Protein AF-A0A124JVY9-F1 (afdb_monomer)

InterPro domains:
  IPR029068 Glyoxalase/Bleomycin resistance protein/Dihydroxybiphenyl dioxygenase [G3DSA:3.10.180.10] (8-119)
  IPR029068 Glyoxalase/Bleomycin resistance p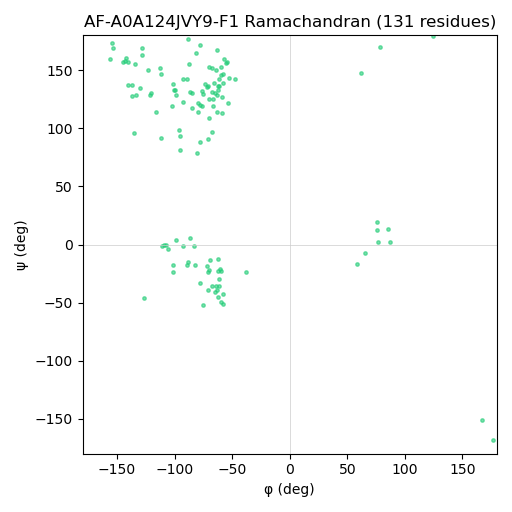rotein/Dihydroxybiphenyl dioxygenase [SSF54593] (28-102)
  IPR037523 Vicinal oxygen chelate (VOC), core domain [PS51819] (1-101)

pLDDT: mean 85.49, std 15.59, range [38.09, 98.69]

Solvent-accessible surface area (backbone atoms only — not comparable to full-atom values): 8117 Å² total; per-residue (Å²): 134,81,76,82,84,82,74,70,51,72,74,40,90,46,79,34,40,35,85,29,47,67,97,70,56,58,55,77,43,28,50,82,30,44,46,62,50,74,44,83,44,63,53,95,46,44,69,62,52,52,51,51,38,49,76,72,68,49,69,63,32,69,78,43,30,31,31,88,60,101,71,49,49,44,98,63,92,53,96,66,36,43,34,39,33,38,34,34,65,49,100,89,55,48,34,36,30,47,33,17,59,67,54,84,89,65,64,77,87,67,57,81,64,46,54,72,41,98,84,74,48,66,46,77,56,76,56,50,75,67,82,83,129

Radius of gyration: 18.19 Å; Cα contacts (8 Å, |Δi|>4): 219; chains: 1; bounding box: 50×40×44 Å

Secondary structure (DSSP, 8-state):
-PPP--PPPPP--SB---SS-TTTS-----TTSB--EEEE--GGGHHHHHHHHHHTT--BPPPEEE-SSTTSEESS--TT--EEEEEEE-TT--EEEEEEE-S---STTT--SPPBPTTS-B-TTSS--S---

Structure (mmCIF, N/CA/C/O backbone):
data_AF-A0A124JVY9-F1
#
_entry.id   AF-A0A124JVY9-F1
#
loop_
_atom_site.group_PDB
_atom_site.id
_atom_site.type_symbol
_atom_site.label_atom_id
_atom_site.label_alt_id
_atom_site.label_comp_id
_atom_site.label_asym_id
_atom_site.label_entity_id
_a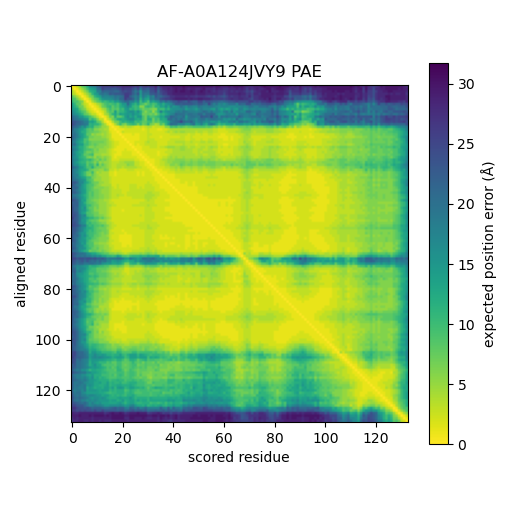tom_site.label_seq_id
_atom_site.pdbx_PDB_ins_code
_atom_site.Cartn_x
_atom_site.Cartn_y
_atom_site.Cartn_z
_atom_site.occupancy
_atom_site.B_iso_or_equiv
_atom_site.auth_seq_id
_atom_site.auth_comp_id
_atom_site.auth_asym_id
_atom_site.auth_atom_id
_atom_site.pdbx_PDB_model_num
ATOM 1 N N . MET A 1 1 ? 16.213 29.301 -0.791 1.00 40.44 1 MET A N 1
ATOM 2 C CA . MET A 1 1 ? 15.446 28.723 0.333 1.00 40.44 1 MET A CA 1
ATOM 3 C C . MET A 1 1 ? 15.726 27.232 0.353 1.00 40.44 1 MET A C 1
ATOM 5 O O . MET A 1 1 ? 15.417 26.575 -0.628 1.00 40.44 1 MET A O 1
ATOM 9 N N . LEU A 1 2 ? 16.388 26.722 1.393 1.00 42.53 2 LEU A N 1
ATOM 10 C CA . LEU A 1 2 ? 16.565 25.280 1.589 1.00 42.53 2 LEU A CA 1
ATOM 11 C C . LEU A 1 2 ? 15.236 24.714 2.103 1.00 42.53 2 LEU A C 1
ATOM 13 O O . LEU A 1 2 ? 14.640 25.311 3.001 1.00 42.53 2 LEU A O 1
ATOM 17 N N . ALA A 1 3 ? 14.762 23.616 1.514 1.00 40.84 3 ALA A N 1
ATOM 18 C CA . ALA A 1 3 ? 13.570 22.917 1.984 1.00 40.84 3 ALA A CA 1
ATOM 19 C C . ALA A 1 3 ? 13.700 22.593 3.488 1.00 40.84 3 ALA A C 1
ATOM 21 O O . ALA A 1 3 ? 14.812 22.311 3.953 1.00 40.84 3 ALA A O 1
ATOM 22 N N . PRO A 1 4 ? 12.606 22.656 4.270 1.00 47.84 4 PRO A N 1
ATOM 23 C CA . PRO A 1 4 ? 12.661 22.348 5.690 1.00 47.84 4 PRO A CA 1
ATOM 24 C C . PRO A 1 4 ? 13.177 20.919 5.869 1.00 47.84 4 PRO A C 1
ATOM 26 O O . PRO A 1 4 ? 12.668 19.971 5.274 1.00 47.84 4 PRO A O 1
ATOM 29 N N . THR A 1 5 ? 14.221 20.772 6.680 1.00 53.78 5 THR A N 1
ATOM 30 C CA . THR A 1 5 ? 14.776 19.471 7.047 1.00 53.78 5 THR A CA 1
ATOM 31 C C . THR A 1 5 ? 13.749 18.732 7.901 1.00 53.78 5 THR A C 1
ATOM 33 O O . THR A 1 5 ? 13.630 18.968 9.103 1.00 53.78 5 THR A O 1
ATOM 36 N N . VAL A 1 6 ? 12.969 17.850 7.276 1.00 52.66 6 VAL A N 1
ATOM 37 C CA . VAL A 1 6 ? 12.053 16.955 7.986 1.00 52.66 6 VAL A CA 1
ATOM 38 C C . VAL A 1 6 ? 12.899 15.920 8.725 1.00 52.66 6 VAL A C 1
ATOM 40 O O . VAL A 1 6 ? 13.527 15.063 8.110 1.00 52.66 6 VAL A O 1
ATOM 43 N N . ARG A 1 7 ? 12.957 16.022 10.057 1.00 72.06 7 ARG A N 1
ATOM 44 C CA . ARG A 1 7 ? 13.587 15.004 10.909 1.00 72.06 7 ARG A CA 1
ATOM 45 C C . ARG A 1 7 ? 12.573 13.907 11.201 1.00 72.06 7 ARG A C 1
ATOM 47 O O . ARG A 1 7 ? 11.457 14.203 11.624 1.00 72.06 7 ARG A O 1
ATOM 54 N N . ALA A 1 8 ? 12.973 12.657 10.997 1.00 62.06 8 ALA A N 1
ATOM 55 C CA . ALA A 1 8 ? 12.208 11.513 11.471 1.00 62.06 8 ALA A CA 1
ATOM 56 C C . ALA A 1 8 ? 12.150 11.506 13.017 1.00 62.06 8 ALA A C 1
ATOM 58 O O . ALA A 1 8 ? 13.101 11.974 13.658 1.00 62.06 8 ALA A O 1
ATOM 59 N N . PRO A 1 9 ? 11.073 10.976 13.629 1.00 65.69 9 PRO A N 1
ATOM 60 C CA . PRO A 1 9 ? 11.004 10.771 15.075 1.00 65.69 9 PRO A CA 1
ATOM 61 C C . PRO A 1 9 ? 12.145 9.874 15.618 1.00 65.69 9 PRO A C 1
ATOM 63 O O . PRO A 1 9 ? 12.747 9.109 14.847 1.00 65.69 9 PRO A O 1
ATOM 66 N N . PRO A 1 10 ? 12.453 9.939 16.935 1.00 66.50 10 PRO A N 1
ATOM 67 C CA . PRO A 1 10 ? 13.433 9.065 17.601 1.00 66.50 10 PRO A CA 1
ATOM 68 C C . PRO A 1 10 ? 13.142 7.573 17.392 1.00 66.50 10 PRO A C 1
ATOM 70 O O . PRO A 1 10 ? 12.001 7.219 17.123 1.00 66.50 10 PRO A O 1
ATOM 73 N N . ALA A 1 11 ? 14.153 6.707 17.523 1.00 55.41 11 ALA A N 1
ATOM 74 C CA . ALA A 1 11 ? 14.031 5.280 17.215 1.00 55.41 11 ALA A CA 1
ATOM 75 C C . ALA A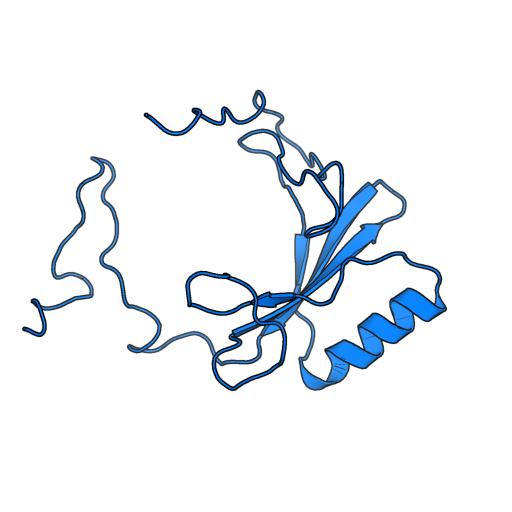 1 11 ? 12.998 4.605 18.126 1.00 55.41 11 ALA A C 1
ATOM 77 O O . ALA A 1 11 ? 13.032 4.807 19.340 1.00 55.41 11 ALA A O 1
ATOM 78 N N . ALA A 1 12 ? 12.139 3.759 17.561 1.00 65.94 12 ALA A N 1
ATOM 79 C CA . ALA A 1 12 ? 11.203 2.931 18.314 1.00 65.94 12 ALA A CA 1
ATOM 80 C C . ALA A 1 12 ? 11.237 1.511 17.731 1.00 65.94 12 ALA A C 1
ATOM 82 O O . ALA A 1 12 ? 10.590 1.258 16.715 1.00 65.94 12 ALA A O 1
ATOM 83 N N . PRO A 1 13 ? 12.029 0.592 18.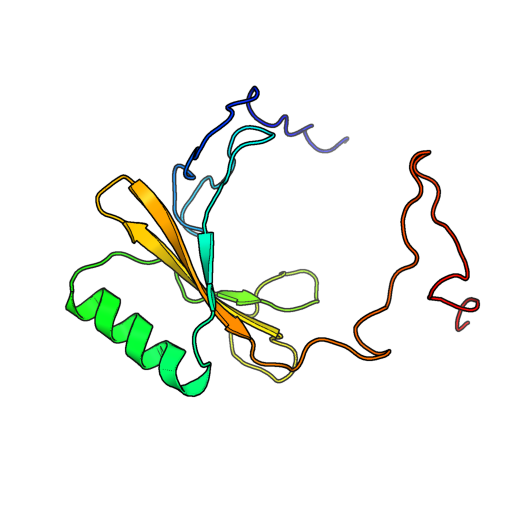310 1.00 54.16 13 PRO A N 1
ATOM 84 C CA . PRO A 1 13 ? 12.086 -0.783 17.830 1.00 54.16 13 PRO A CA 1
ATOM 85 C C . PRO A 1 13 ? 10.778 -1.516 18.178 1.00 54.16 13 PRO A C 1
ATOM 87 O O . PRO A 1 13 ? 10.649 -2.037 19.279 1.00 54.16 13 PRO A O 1
ATOM 90 N N . SER A 1 14 ? 9.793 -1.482 17.269 1.00 63.31 14 SER A N 1
ATOM 91 C CA . SER A 1 14 ? 8.555 -2.292 17.210 1.00 63.31 14 SER A CA 1
ATOM 92 C C . SER A 1 14 ? 7.679 -1.819 16.021 1.00 63.31 14 SER A C 1
ATOM 94 O O . SER A 1 14 ? 8.121 -1.021 15.187 1.00 63.31 14 SER A O 1
ATOM 96 N N . THR A 1 15 ? 6.420 -2.260 15.955 1.00 61.62 15 THR A N 1
ATOM 97 C CA . THR A 1 15 ? 5.325 -1.558 15.270 1.00 61.62 15 THR A CA 1
ATOM 98 C C . THR A 1 15 ? 5.137 -0.171 15.876 1.00 61.62 15 THR A C 1
ATOM 100 O O . THR A 1 15 ? 4.702 -0.038 17.020 1.00 61.62 15 THR A O 1
ATOM 103 N N . ALA A 1 16 ? 5.425 0.868 15.103 1.00 72.00 16 ALA A N 1
ATOM 104 C CA . ALA A 1 16 ? 4.851 2.183 15.339 1.00 72.00 16 ALA A CA 1
ATOM 105 C C . ALA A 1 16 ? 3.924 2.406 14.155 1.00 72.00 16 ALA A C 1
ATOM 107 O O . ALA A 1 16 ? 4.391 2.818 13.100 1.00 72.00 16 ALA A O 1
ATOM 108 N N . ALA A 1 17 ? 2.653 2.031 14.294 1.00 82.81 17 ALA A N 1
ATOM 109 C CA . ALA A 1 17 ? 1.684 2.276 13.238 1.00 82.81 17 ALA A CA 1
ATOM 110 C C . ALA A 1 17 ? 1.583 3.793 12.972 1.00 82.81 17 ALA A C 1
ATOM 112 O O . ALA A 1 17 ? 1.762 4.591 13.903 1.00 82.81 17 ALA A O 1
ATOM 113 N N . PRO A 1 18 ? 1.346 4.217 11.721 1.00 91.19 18 PRO A N 1
ATOM 114 C CA . PRO A 1 18 ? 1.122 5.618 11.405 1.00 91.19 18 PRO A CA 1
ATOM 115 C C . PRO A 1 18 ? -0.100 6.160 12.153 1.00 91.19 18 PRO A C 1
ATOM 117 O O . PRO A 1 18 ? -1.036 5.426 12.458 1.00 91.19 18 PRO A O 1
ATOM 120 N N . ALA A 1 19 ? -0.110 7.468 12.416 1.00 89.75 19 ALA A N 1
ATOM 121 C CA . ALA A 1 19 ? -1.232 8.123 13.091 1.00 89.75 19 ALA A CA 1
ATOM 122 C C . ALA A 1 19 ? -2.484 8.239 12.201 1.00 89.75 19 ALA A C 1
ATOM 124 O O . ALA A 1 19 ? -3.581 8.464 12.708 1.00 89.75 19 ALA A O 1
ATOM 125 N N . ALA A 1 20 ? -2.319 8.114 10.884 1.00 94.00 20 ALA A N 1
ATOM 126 C CA . ALA A 1 20 ? -3.398 8.127 9.908 1.00 94.00 20 ALA A CA 1
ATOM 127 C C . ALA A 1 20 ? -3.129 7.123 8.783 1.00 94.00 20 ALA A C 1
ATOM 129 O O . ALA A 1 20 ? -1.987 6.730 8.540 1.00 94.00 20 ALA A O 1
ATOM 130 N N . LEU A 1 21 ? -4.181 6.749 8.059 1.00 95.38 21 LEU A N 1
ATOM 131 C CA . LEU A 1 21 ? -4.031 5.986 6.824 1.00 95.38 21 LEU A CA 1
ATOM 132 C C . LEU A 1 21 ? -3.364 6.851 5.737 1.00 95.38 21 LEU A C 1
ATOM 134 O O . LEU A 1 21 ? -3.534 8.079 5.729 1.00 95.38 21 LEU A O 1
ATOM 138 N N . PRO A 1 22 ? -2.633 6.239 4.790 1.00 94.06 22 PRO A N 1
ATOM 139 C CA . PRO A 1 22 ? -2.140 6.925 3.602 1.00 94.06 22 PRO A CA 1
ATOM 140 C C . PRO A 1 22 ? -3.222 7.750 2.898 1.00 94.06 22 PRO A C 1
ATOM 142 O O . PRO A 1 22 ? -4.389 7.366 2.845 1.00 94.06 22 PRO A O 1
ATOM 145 N N . ALA A 1 23 ? -2.813 8.915 2.388 1.00 92.88 23 ALA A N 1
ATOM 146 C CA . ALA A 1 23 ? -3.664 9.972 1.828 1.00 92.88 23 ALA A CA 1
ATOM 147 C C . ALA A 1 23 ? -4.622 10.683 2.811 1.00 92.88 23 ALA A C 1
ATOM 149 O O . ALA A 1 23 ? -5.210 11.694 2.429 1.00 92.88 23 ALA A O 1
ATOM 150 N N . LEU A 1 24 ? -4.752 10.229 4.065 1.00 94.75 24 LEU A N 1
ATOM 151 C CA . LEU A 1 24 ? -5.683 10.801 5.050 1.00 94.75 24 LEU A CA 1
ATOM 152 C C . LEU A 1 24 ? -4.999 11.536 6.219 1.00 94.75 24 LEU A C 1
ATOM 154 O O . LEU A 1 24 ? -5.684 12.099 7.071 1.00 94.75 24 LEU A O 1
ATOM 158 N N . GLY A 1 25 ? -3.664 11.578 6.273 1.00 93.19 25 GLY A N 1
ATOM 159 C CA . GLY A 1 25 ? -2.943 12.329 7.303 1.00 93.19 25 GLY A CA 1
ATOM 160 C C . GLY A 1 25 ? -1.451 12.009 7.394 1.00 93.19 25 GLY A C 1
ATOM 161 O O . GLY A 1 25 ? -0.812 11.668 6.399 1.00 93.19 25 GLY A O 1
ATOM 162 N N . ASP A 1 26 ? -0.886 12.163 8.596 1.00 91.75 26 ASP A N 1
ATOM 163 C CA . ASP A 1 26 ? 0.538 11.934 8.855 1.00 91.75 26 ASP A CA 1
ATOM 164 C C . ASP A 1 26 ? 0.852 10.443 9.006 1.00 91.75 26 ASP A C 1
ATOM 166 O O . ASP A 1 26 ? 0.444 9.792 9.970 1.00 91.75 26 ASP A O 1
ATOM 170 N N . ILE A 1 27 ? 1.626 9.925 8.054 1.00 92.12 27 ILE A N 1
ATOM 171 C CA . ILE A 1 27 ? 2.064 8.529 8.025 1.00 92.12 27 ILE A CA 1
ATOM 172 C C . ILE A 1 27 ? 3.480 8.321 8.568 1.00 92.12 27 ILE A C 1
ATOM 174 O O . ILE A 1 27 ? 4.013 7.216 8.488 1.00 92.12 27 ILE A O 1
ATOM 178 N N . ARG A 1 28 ? 4.145 9.365 9.076 1.00 90.38 28 ARG A N 1
ATOM 179 C CA . ARG A 1 28 ? 5.532 9.251 9.544 1.00 90.38 28 ARG A CA 1
ATOM 180 C C . ARG A 1 28 ? 5.604 8.46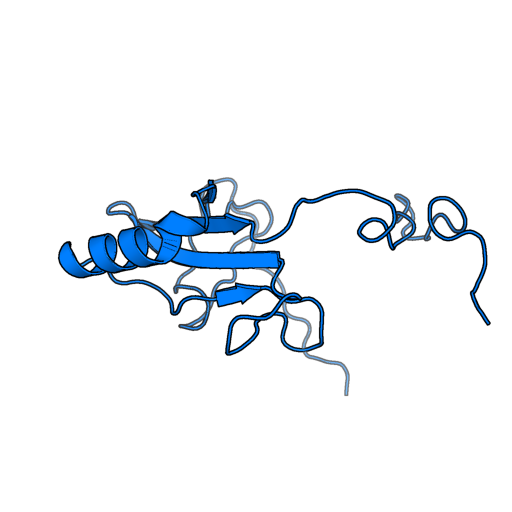6 10.844 1.00 90.38 28 ARG A C 1
ATOM 182 O O . ARG A 1 28 ? 4.876 8.734 11.795 1.00 90.38 28 ARG A O 1
ATOM 189 N N . THR A 1 29 ? 6.564 7.552 10.906 1.00 88.19 29 THR A N 1
ATOM 190 C CA . THR A 1 29 ? 6.849 6.739 12.090 1.00 88.19 29 THR A CA 1
ATOM 191 C C . THR A 1 29 ? 8.333 6.832 12.439 1.00 88.19 29 THR A C 1
ATOM 193 O O . THR A 1 29 ? 9.137 7.411 11.702 1.00 88.19 29 THR A O 1
ATOM 196 N N . ALA A 1 30 ? 8.705 6.333 13.614 1.00 84.00 30 ALA A N 1
ATOM 197 C CA . ALA A 1 30 ? 10.084 6.333 14.084 1.00 84.00 30 ALA A CA 1
ATOM 198 C C . ALA A 1 30 ? 11.031 5.590 13.129 1.00 84.00 30 ALA A C 1
ATOM 200 O O . ALA A 1 30 ? 10.672 4.566 12.544 1.00 84.00 30 ALA A O 1
ATOM 201 N N . HIS A 1 31 ? 12.278 6.047 13.022 1.00 81.94 31 HIS A N 1
ATOM 202 C CA . HIS A 1 31 ? 13.284 5.293 12.275 1.00 81.94 31 HIS A CA 1
ATOM 203 C C . HIS A 1 31 ? 13.506 3.907 12.906 1.00 81.94 31 HIS A C 1
ATOM 205 O O . HIS A 1 31 ? 13.574 3.771 14.129 1.00 81.94 31 HIS A O 1
ATOM 211 N N . GLY A 1 32 ? 13.593 2.875 12.064 1.00 80.25 32 GLY A N 1
ATOM 212 C CA . GLY A 1 32 ? 13.714 1.481 12.503 1.00 80.25 32 GLY A CA 1
ATOM 213 C C . GLY A 1 32 ? 12.413 0.837 13.002 1.00 80.25 32 GLY A C 1
ATOM 214 O O . GLY A 1 32 ? 12.453 -0.319 13.415 1.00 80.25 32 GLY A O 1
ATOM 215 N N . SER A 1 33 ? 11.281 1.548 12.959 1.00 85.75 33 SER A N 1
ATOM 216 C CA . 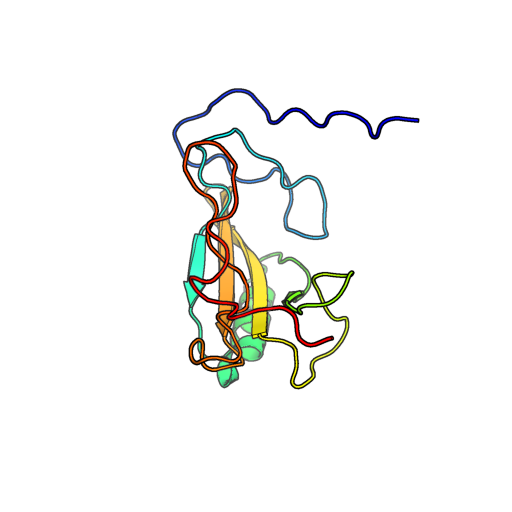SER A 1 33 ? 9.959 0.971 13.235 1.00 85.75 33 SER A CA 1
ATOM 217 C C . SER A 1 33 ? 9.326 0.367 11.980 1.00 85.75 33 SER A C 1
ATOM 219 O O . SER A 1 33 ? 9.621 0.788 10.858 1.00 85.75 33 SER A O 1
ATOM 221 N N . MET A 1 34 ? 8.424 -0.598 12.168 1.00 89.38 34 MET A N 1
ATOM 222 C CA . MET A 1 34 ? 7.559 -1.093 11.095 1.00 89.38 34 MET A CA 1
ATOM 223 C C . MET A 1 34 ? 6.330 -0.189 10.978 1.00 89.38 34 MET A C 1
ATOM 225 O O . MET A 1 34 ? 5.557 -0.083 11.930 1.00 89.38 34 MET A O 1
ATOM 229 N N . ASN A 1 35 ? 6.180 0.461 9.821 1.00 92.44 35 ASN A N 1
ATOM 230 C CA . ASN A 1 35 ? 5.086 1.391 9.536 1.00 92.44 35 ASN A CA 1
ATOM 231 C C . ASN A 1 35 ? 3.763 0.649 9.274 1.00 92.44 35 ASN A C 1
ATOM 233 O O . ASN A 1 35 ? 2.761 0.920 9.924 1.00 92.44 35 ASN A O 1
ATOM 237 N N . HIS A 1 36 ? 3.779 -0.319 8.359 1.00 95.00 36 HIS A N 1
ATOM 238 C CA . HIS A 1 36 ? 2.638 -1.165 8.009 1.00 95.00 36 HIS A CA 1
ATOM 239 C C . HIS A 1 36 ? 3.121 -2.520 7.473 1.00 95.00 36 HIS A C 1
ATOM 241 O O . HIS A 1 36 ? 4.313 -2.694 7.199 1.00 95.00 36 HIS A O 1
ATOM 247 N N . ILE A 1 37 ? 2.197 -3.472 7.328 1.00 95.00 37 ILE A N 1
ATOM 248 C CA . ILE A 1 37 ? 2.427 -4.769 6.676 1.00 95.00 37 ILE A CA 1
ATOM 249 C C . ILE A 1 37 ? 1.482 -4.902 5.485 1.00 95.00 37 ILE A C 1
ATOM 251 O O . ILE A 1 37 ? 0.274 -4.740 5.640 1.00 95.00 37 ILE A O 1
ATOM 255 N N . ALA A 1 38 ? 2.026 -5.277 4.329 1.00 97.75 38 ALA A N 1
ATOM 256 C CA . ALA A 1 38 ? 1.246 -5.562 3.133 1.00 97.75 38 ALA A CA 1
ATOM 257 C C . ALA A 1 38 ? 1.051 -7.066 2.913 1.00 97.75 38 ALA A C 1
ATOM 259 O O . ALA A 1 38 ? 2.006 -7.846 2.935 1.00 97.75 38 ALA A O 1
ATOM 260 N N . PHE A 1 39 ? -0.188 -7.465 2.634 1.00 98.00 39 PHE A N 1
ATOM 261 C CA . PHE A 1 39 ? -0.535 -8.783 2.123 1.00 98.00 39 PHE A CA 1
ATOM 262 C C . PHE A 1 39 ? -0.716 -8.711 0.611 1.00 98.00 39 PHE A C 1
ATOM 264 O O . PHE A 1 39 ? -1.490 -7.898 0.103 1.00 98.00 39 PHE A O 1
ATOM 271 N N . SER A 1 40 ? -0.029 -9.603 -0.100 1.00 97.75 40 SER A N 1
ATOM 272 C CA . SER A 1 40 ? -0.241 -9.775 -1.534 1.00 97.75 40 SER A CA 1
ATOM 273 C C . SER A 1 40 ? -1.607 -10.411 -1.782 1.00 97.75 40 SER A C 1
ATOM 275 O O . SER A 1 40 ? -1.900 -11.482 -1.241 1.00 97.75 40 SER A O 1
ATOM 277 N N . VAL A 1 41 ? -2.436 -9.765 -2.598 1.00 98.19 41 VAL A N 1
ATOM 278 C CA . VAL A 1 41 ? -3.745 -10.277 -3.019 1.00 98.19 41 VAL A CA 1
ATOM 279 C C . VAL A 1 41 ? -3.826 -10.362 -4.548 1.00 98.19 41 VAL A C 1
ATOM 281 O O . VAL A 1 41 ? -3.183 -9.567 -5.234 1.00 98.19 41 VAL A O 1
ATOM 284 N N . PRO A 1 42 ? -4.607 -11.303 -5.113 1.00 97.69 42 PRO A N 1
ATOM 285 C CA . PRO A 1 42 ? -4.812 -11.366 -6.559 1.00 97.69 42 PRO A CA 1
ATOM 286 C C . PRO A 1 42 ? -5.489 -10.092 -7.081 1.00 97.69 42 PRO A C 1
ATOM 288 O O . PRO A 1 42 ? -6.487 -9.645 -6.507 1.00 97.69 42 PRO A O 1
ATOM 291 N N . ALA A 1 43 ? -4.970 -9.517 -8.168 1.00 96.56 43 ALA A N 1
ATOM 292 C CA . ALA A 1 43 ? -5.459 -8.254 -8.722 1.00 96.56 43 ALA A CA 1
ATOM 293 C C . ALA A 1 43 ? -6.926 -8.329 -9.162 1.00 96.56 43 ALA A C 1
ATOM 295 O O . ALA A 1 43 ? -7.687 -7.386 -8.953 1.00 96.56 43 ALA A O 1
ATOM 296 N N . GLU A 1 44 ? -7.350 -9.475 -9.691 1.00 97.00 44 GLU A N 1
ATOM 297 C CA . GLU A 1 44 ? -8.719 -9.732 -10.131 1.00 97.00 44 GLU A CA 1
ATOM 298 C C . GLU A 1 44 ? -9.736 -9.816 -8.983 1.00 97.00 44 GLU A C 1
ATOM 300 O O . GLU A 1 44 ? -10.936 -9.780 -9.233 1.00 97.00 44 GLU A O 1
ATOM 305 N N . ARG A 1 45 ? -9.274 -9.918 -7.728 1.00 98.06 45 ARG A N 1
ATOM 306 C CA . ARG A 1 45 ? -10.124 -9.938 -6.523 1.00 98.06 45 ARG A CA 1
ATOM 307 C C . ARG A 1 45 ? -10.020 -8.673 -5.683 1.00 98.06 45 ARG A C 1
ATOM 309 O O . ARG A 1 45 ? -10.653 -8.588 -4.633 1.00 98.06 45 ARG A O 1
ATOM 316 N N . PHE A 1 46 ? -9.197 -7.718 -6.105 1.00 98.19 46 PHE A N 1
ATOM 317 C CA . PHE A 1 46 ? -8.866 -6.556 -5.295 1.00 98.19 46 PHE A CA 1
ATOM 318 C C . PHE A 1 46 ? -10.118 -5.760 -4.906 1.00 98.19 46 PHE A C 1
ATOM 320 O O . PHE A 1 46 ? -10.350 -5.517 -3.724 1.00 98.19 46 PHE A O 1
ATOM 327 N N . ASP A 1 47 ? -10.961 -5.425 -5.885 1.00 97.88 47 ASP A N 1
ATOM 328 C CA . ASP A 1 47 ? -12.161 -4.617 -5.651 1.00 97.88 47 ASP A CA 1
ATOM 329 C C . ASP A 1 47 ? -13.211 -5.366 -4.809 1.00 97.88 47 ASP A C 1
ATOM 331 O O . ASP A 1 47 ? -13.826 -4.767 -3.928 1.00 97.88 47 ASP A O 1
ATOM 335 N N . ASP A 1 48 ? -13.340 -6.687 -4.982 1.00 98.44 48 ASP A N 1
ATOM 336 C CA . ASP A 1 48 ? -14.205 -7.530 -4.143 1.00 98.44 48 ASP A CA 1
ATOM 337 C C . ASP A 1 48 ? -13.747 -7.533 -2.676 1.00 98.44 48 ASP A C 1
ATOM 339 O O . ASP A 1 48 ? -14.561 -7.521 -1.750 1.00 98.44 48 ASP A O 1
ATOM 343 N N . TYR A 1 49 ? -12.433 -7.555 -2.436 1.00 98.44 49 TYR A N 1
ATOM 344 C CA . TYR A 1 49 ? -11.878 -7.510 -1.084 1.00 98.44 49 TYR A CA 1
ATOM 345 C C . TYR A 1 49 ? -12.049 -6.133 -0.440 1.00 98.44 49 TYR A C 1
ATOM 347 O O . TYR A 1 49 ? -12.393 -6.073 0.740 1.00 98.44 49 TYR A O 1
ATOM 355 N N . VAL A 1 50 ? -11.876 -5.045 -1.201 1.00 98.38 50 VAL A N 1
ATOM 356 C CA . VAL A 1 50 ? -12.171 -3.677 -0.736 1.00 98.38 50 VAL A CA 1
ATOM 357 C C . VAL A 1 50 ? -13.644 -3.560 -0.347 1.00 98.38 50 VAL A C 1
ATOM 359 O O . VAL A 1 50 ? -13.949 -3.134 0.765 1.00 98.38 50 VAL A O 1
ATOM 362 N N . ALA A 1 51 ? -14.555 -4.007 -1.217 1.00 98.50 51 ALA A N 1
ATOM 363 C CA . ALA A 1 51 ? -15.988 -3.988 -0.939 1.00 98.50 51 ALA A CA 1
ATOM 364 C C . ALA A 1 51 ? -16.323 -4.780 0.331 1.00 98.50 51 ALA A C 1
ATOM 366 O O . ALA A 1 51 ? -17.054 -4.300 1.191 1.00 98.50 51 ALA A O 1
ATOM 367 N N . ARG A 1 52 ? -15.708 -5.955 0.515 1.00 98.44 52 ARG A N 1
ATOM 368 C CA . ARG A 1 52 ? -15.905 -6.767 1.720 1.00 98.44 52 ARG A CA 1
ATOM 369 C C . ARG A 1 52 ? -15.398 -6.087 2.996 1.00 98.44 52 ARG A C 1
ATOM 371 O O . ARG A 1 52 ? -16.005 -6.281 4.046 1.00 98.44 52 ARG A O 1
ATOM 378 N N . LEU A 1 53 ? -14.303 -5.326 2.941 1.00 98.31 53 LEU A N 1
ATOM 379 C CA . LEU A 1 53 ? -13.852 -4.521 4.084 1.00 98.31 53 LEU A CA 1
ATOM 380 C C . LEU A 1 53 ? -14.909 -3.468 4.446 1.00 98.31 53 LEU A C 1
ATOM 382 O O . LEU A 1 53 ? -15.279 -3.354 5.615 1.00 98.31 53 LEU A O 1
ATOM 386 N N . HIS A 1 54 ? -15.456 -2.767 3.450 1.00 98.38 54 HIS A N 1
ATOM 387 C CA . HIS A 1 54 ? -16.506 -1.763 3.661 1.00 98.38 54 HIS A CA 1
ATOM 388 C C . HIS A 1 54 ? -17.812 -2.371 4.183 1.00 98.38 54 HIS A C 1
ATOM 390 O O . HIS A 1 54 ? -18.395 -1.827 5.118 1.00 98.38 54 HIS A O 1
ATOM 396 N N . ASP A 1 55 ? -18.233 -3.527 3.664 1.00 98.50 55 ASP A N 1
ATOM 397 C CA . ASP A 1 55 ? -19.416 -4.259 4.144 1.00 98.50 55 ASP A CA 1
ATOM 398 C C . ASP A 1 55 ? -19.281 -4.694 5.613 1.00 98.50 55 ASP A C 1
ATOM 400 O O . ASP A 1 55 ? -20.272 -4.798 6.338 1.00 98.50 55 ASP A O 1
ATOM 404 N N . LEU A 1 56 ? -18.049 -4.936 6.070 1.00 97.69 56 LEU A N 1
ATOM 405 C CA . LEU A 1 56 ? -17.728 -5.239 7.467 1.00 97.69 56 LEU A CA 1
ATOM 406 C C . LEU A 1 56 ? -17.590 -3.983 8.343 1.00 97.69 56 LEU A C 1
ATOM 408 O O . LEU A 1 56 ? -17.349 -4.107 9.544 1.00 97.69 56 LEU A O 1
ATOM 412 N N . GLY A 1 57 ? -17.746 -2.787 7.771 1.00 97.88 57 GLY A N 1
ATOM 413 C CA . GLY A 1 57 ? -17.602 -1.514 8.474 1.00 97.88 57 GLY A CA 1
ATOM 414 C C . GLY A 1 57 ? -16.152 -1.120 8.757 1.00 97.88 57 GLY A C 1
ATOM 415 O O . GLY A 1 57 ? -15.913 -0.297 9.637 1.00 97.88 57 GLY A O 1
ATOM 416 N N . VAL A 1 58 ? -15.182 -1.704 8.047 1.00 98.12 58 VAL A N 1
ATOM 417 C CA . VAL A 1 58 ? -13.769 -1.328 8.169 1.00 98.12 58 VAL A CA 1
ATOM 418 C C . VAL A 1 58 ? -13.521 -0.053 7.369 1.00 98.12 58 VAL A C 1
ATOM 420 O O . VAL A 1 58 ? -13.741 -0.014 6.158 1.00 98.12 58 VAL A O 1
ATOM 423 N N . GLU A 1 59 ? -13.043 0.991 8.044 1.00 97.12 59 GLU A N 1
ATOM 424 C CA . GLU A 1 59 ? -12.576 2.209 7.383 1.00 97.12 59 GLU A CA 1
ATOM 425 C C . GLU A 1 59 ? -11.262 1.948 6.641 1.00 97.12 59 GLU A C 1
ATOM 427 O O . GLU A 1 59 ? -10.343 1.314 7.168 1.00 97.12 59 GLU A O 1
ATOM 432 N N . THR A 1 60 ? -11.160 2.464 5.417 1.00 98.50 60 THR A N 1
ATOM 433 C CA . THR A 1 60 ? -9.979 2.287 4.570 1.00 98.50 60 THR A CA 1
ATOM 434 C C . THR A 1 60 ? -9.462 3.617 4.036 1.00 98.50 60 THR A C 1
ATOM 436 O O . THR A 1 60 ? -10.183 4.614 3.972 1.00 98.50 60 THR A O 1
ATOM 439 N N . SER A 1 61 ? -8.218 3.622 3.560 1.00 98.06 61 SER A N 1
ATOM 440 C CA . SER A 1 61 ? -7.742 4.660 2.652 1.00 98.06 61 SER A CA 1
ATOM 441 C C . SER A 1 61 ? -8.541 4.621 1.340 1.00 98.06 61 SER A C 1
ATOM 443 O O . SER A 1 61 ? -9.209 3.622 1.039 1.00 98.06 61 SER A O 1
ATOM 445 N N . PRO A 1 62 ? -8.419 5.654 0.491 1.00 97.06 62 PRO A N 1
ATOM 446 C CA . PRO A 1 62 ? -8.691 5.492 -0.930 1.00 97.06 62 PRO A CA 1
ATOM 447 C C . PRO A 1 62 ? -7.832 4.365 -1.515 1.00 97.06 62 PRO A C 1
ATOM 449 O O . PRO A 1 62 ? -6.750 4.066 -1.000 1.00 97.06 62 PRO A O 1
ATOM 452 N N . VAL A 1 63 ? -8.290 3.771 -2.616 1.00 97.62 63 VAL A N 1
ATOM 453 C CA . VAL A 1 63 ? -7.438 2.886 -3.414 1.00 97.62 63 VAL A CA 1
ATOM 454 C C . VAL A 1 63 ? -6.328 3.723 -4.045 1.00 97.62 63 VAL A C 1
ATOM 456 O O . VAL A 1 63 ? -6.608 4.707 -4.731 1.00 97.62 63 VAL A O 1
ATOM 459 N N . LEU A 1 64 ? -5.078 3.332 -3.814 1.00 96.88 64 LEU A N 1
ATOM 460 C CA . LEU A 1 64 ? -3.897 3.959 -4.392 1.00 96.88 64 LEU A CA 1
ATOM 461 C C . LEU A 1 64 ? -3.386 3.097 -5.549 1.00 96.88 64 LEU A C 1
ATOM 463 O O . LEU A 1 64 ? -3.041 1.934 -5.359 1.00 96.88 64 LEU A O 1
ATOM 467 N N . ASN A 1 65 ? -3.348 3.660 -6.754 1.00 96.56 65 ASN A N 1
ATOM 468 C CA . ASN A 1 65 ? -2.771 3.014 -7.931 1.00 96.56 65 ASN A CA 1
ATOM 469 C C . ASN A 1 65 ? -1.322 3.497 -8.089 1.00 96.56 65 ASN A C 1
ATOM 471 O O . ASN A 1 65 ? -1.104 4.561 -8.657 1.00 96.56 65 ASN A O 1
ATOM 475 N N . HIS A 1 66 ? -0.346 2.777 -7.542 1.00 94.50 66 HIS A N 1
ATOM 476 C CA . HIS A 1 66 ? 1.067 3.169 -7.570 1.00 94.50 66 HIS A CA 1
ATOM 477 C C . HIS A 1 66 ? 1.620 3.174 -8.998 1.00 94.50 66 HIS A C 1
ATOM 479 O O . HIS A 1 66 ? 1.455 2.197 -9.732 1.00 94.50 66 HIS A O 1
ATOM 485 N N . ASP A 1 67 ? 2.274 4.274 -9.368 1.00 90.94 67 ASP A N 1
ATOM 486 C CA . ASP A 1 67 ? 2.773 4.562 -10.719 1.00 90.94 67 ASP A CA 1
ATOM 487 C C . ASP A 1 67 ? 4.131 5.301 -10.666 1.00 90.94 67 ASP A C 1
ATOM 489 O O . ASP A 1 67 ? 4.489 5.893 -9.647 1.00 90.94 67 ASP A O 1
ATOM 493 N N . ASP A 1 68 ? 4.914 5.232 -11.745 1.00 77.44 68 ASP A N 1
ATOM 494 C CA . ASP A 1 68 ? 6.318 5.685 -11.815 1.00 77.44 68 ASP A CA 1
ATOM 495 C C . ASP A 1 68 ? 6.584 7.205 -12.061 1.00 77.44 68 ASP A C 1
ATOM 497 O O . ASP A 1 68 ? 7.711 7.640 -11.805 1.00 77.44 68 ASP A O 1
ATOM 501 N N . PRO A 1 69 ? 5.664 8.073 -12.547 1.00 68.44 69 PRO A N 1
ATOM 502 C CA . PRO A 1 69 ? 5.937 9.508 -12.715 1.00 68.44 69 PRO A CA 1
ATOM 503 C C . PRO A 1 69 ? 5.616 10.349 -11.456 1.00 68.44 69 PRO A C 1
ATOM 505 O O . PRO A 1 69 ? 5.117 9.832 -10.462 1.00 68.44 69 PRO A O 1
ATOM 508 N N . GLU A 1 70 ? 5.904 11.666 -11.503 1.00 63.38 70 GLU A N 1
ATOM 509 C CA . GLU A 1 70 ? 5.981 12.656 -10.389 1.00 63.38 70 GLU A CA 1
ATOM 510 C C . GLU A 1 70 ? 4.953 12.550 -9.237 1.00 63.38 70 GLU A C 1
ATOM 512 O O . GLU A 1 70 ? 5.230 13.030 -8.137 1.00 63.38 70 GLU A O 1
ATOM 517 N N . GLY A 1 71 ? 3.786 11.944 -9.460 1.00 64.19 71 GLY A N 1
ATOM 518 C CA . GLY A 1 71 ? 2.726 11.782 -8.466 1.00 64.19 71 GLY A CA 1
ATOM 519 C C . GLY A 1 71 ? 2.806 10.529 -7.589 1.00 64.19 71 GLY A C 1
ATOM 520 O O . GLY A 1 71 ? 2.106 10.496 -6.581 1.00 64.19 71 GLY A O 1
ATOM 521 N N . GLN A 1 72 ? 3.606 9.511 -7.945 1.00 86.00 72 GLN A N 1
ATOM 522 C CA . GLN A 1 72 ? 3.696 8.181 -7.296 1.00 86.00 72 GLN A CA 1
ATOM 523 C C . GLN A 1 72 ? 2.381 7.371 -7.241 1.00 86.00 72 GLN A C 1
ATOM 525 O O . GLN A 1 72 ? 2.411 6.165 -7.022 1.00 86.00 72 GLN A O 1
ATOM 530 N N . VAL A 1 73 ? 1.228 8.014 -7.449 1.00 92.38 73 VAL A N 1
ATOM 531 C CA . VAL A 1 73 ? -0.111 7.428 -7.469 1.00 92.38 73 VAL A CA 1
ATOM 532 C C . VAL A 1 73 ? -0.904 8.026 -8.633 1.00 92.38 73 VAL A C 1
ATOM 534 O O . VAL A 1 73 ? -1.032 9.247 -8.748 1.00 92.38 73 VAL A O 1
ATOM 537 N N . ALA A 1 74 ? -1.480 7.172 -9.472 1.00 92.62 74 ALA A N 1
ATOM 538 C CA . ALA A 1 74 ? -2.354 7.545 -10.572 1.00 92.62 74 ALA A CA 1
ATOM 539 C C . ALA A 1 74 ? -3.832 7.625 -10.129 1.00 92.62 74 ALA A C 1
ATOM 541 O O . ALA A 1 74 ? -4.314 6.781 -9.363 1.00 92.62 74 ALA A O 1
ATOM 542 N N . PRO A 1 75 ? -4.611 8.596 -10.645 1.00 90.25 75 PRO A N 1
ATOM 543 C CA . PRO A 1 75 ? -6.031 8.728 -10.310 1.00 90.25 75 PRO A CA 1
ATOM 544 C C . PRO A 1 75 ? -6.897 7.606 -10.900 1.00 90.25 75 PRO A C 1
ATOM 546 O O . PRO A 1 75 ? -8.005 7.369 -10.426 1.00 90.25 75 PRO A O 1
ATOM 549 N N . GLN A 1 76 ? -6.424 6.943 -11.956 1.00 91.56 76 GLN A N 1
ATOM 550 C CA . GLN A 1 76 ? -7.132 5.886 -12.674 1.00 91.56 76 GLN A CA 1
ATOM 551 C C . GLN A 1 76 ? -6.150 4.782 -13.059 1.00 91.56 76 GLN A C 1
ATOM 553 O O . GLN A 1 76 ? -4.955 5.032 -13.186 1.00 91.56 76 GLN A O 1
ATOM 558 N N . MET A 1 77 ? -6.667 3.573 -13.273 1.00 93.25 77 MET A N 1
ATOM 559 C CA . MET A 1 77 ? -5.873 2.465 -13.795 1.00 93.25 77 MET A CA 1
ATOM 560 C C . MET A 1 77 ? -5.415 2.731 -15.231 1.00 93.25 77 MET A C 1
ATOM 562 O O . MET A 1 77 ? -6.191 3.189 -16.068 1.00 93.25 77 MET A O 1
ATOM 566 N N . HIS A 1 78 ? -4.167 2.377 -15.511 1.00 91.81 78 HIS A N 1
ATOM 567 C CA . HIS A 1 78 ? -3.575 2.272 -16.843 1.00 91.81 78 HIS A CA 1
ATOM 568 C C . HIS A 1 78 ? -2.413 1.271 -16.783 1.00 91.81 78 HIS A C 1
ATOM 570 O O . HIS A 1 78 ? -2.013 0.853 -15.698 1.00 91.81 78 HIS A O 1
ATOM 576 N N . ASP A 1 79 ? -1.834 0.933 -17.933 1.00 89.81 79 ASP A N 1
ATOM 577 C CA . ASP A 1 79 ? -0.784 -0.094 -18.062 1.00 89.81 79 ASP A CA 1
ATOM 578 C C . ASP A 1 79 ? 0.517 0.211 -17.288 1.00 89.81 79 ASP A C 1
ATOM 580 O O . ASP A 1 79 ? 1.374 -0.656 -17.156 1.00 89.81 79 ASP A O 1
ATOM 584 N N . GLY A 1 80 ? 0.680 1.444 -16.798 1.00 88.25 80 GLY A N 1
ATOM 585 C CA . GLY A 1 80 ? 1.838 1.878 -16.004 1.00 88.25 80 GLY A CA 1
ATOM 586 C C . GLY A 1 80 ? 1.671 1.665 -14.499 1.00 88.25 80 GLY A C 1
ATOM 587 O O . GLY A 1 80 ? 2.664 1.617 -13.778 1.00 88.25 80 GLY A O 1
ATOM 588 N N . VAL A 1 81 ? 0.435 1.470 -14.025 1.00 93.31 81 VAL A N 1
ATOM 589 C CA . VAL A 1 81 ? 0.185 1.147 -12.620 1.00 93.31 81 VAL A CA 1
ATOM 590 C C . VAL A 1 81 ? 0.771 -0.228 -12.341 1.00 93.31 81 VAL A C 1
ATOM 592 O O . VAL A 1 81 ? 0.346 -1.214 -12.946 1.00 93.31 81 VAL A O 1
ATOM 595 N N . PHE A 1 82 ? 1.723 -0.299 -11.413 1.00 92.44 82 PHE A N 1
ATOM 596 C CA . PHE A 1 82 ? 2.440 -1.535 -11.094 1.00 92.44 82 PHE A CA 1
ATOM 597 C C . PHE A 1 82 ? 1.934 -2.213 -9.812 1.00 92.44 82 PHE A C 1
ATOM 599 O O . PHE A 1 82 ? 2.063 -3.433 -9.674 1.00 92.44 82 PHE A O 1
ATOM 606 N N . VAL A 1 83 ? 1.316 -1.450 -8.901 1.00 95.75 83 VAL A N 1
ATOM 607 C CA . VAL A 1 83 ? 0.627 -1.961 -7.703 1.00 95.75 83 VAL A CA 1
ATOM 608 C C . VAL A 1 83 ? -0.656 -1.180 -7.462 1.00 95.75 83 VAL A C 1
ATOM 610 O O . VAL A 1 83 ? -0.659 0.046 -7.496 1.00 95.75 83 VAL A O 1
ATOM 613 N N . ARG A 1 84 ? -1.738 -1.875 -7.118 1.00 97.12 84 ARG A N 1
ATOM 614 C CA . ARG A 1 84 ? -2.907 -1.272 -6.465 1.00 97.12 84 ARG A CA 1
ATOM 615 C C . ARG A 1 84 ? -2.867 -1.576 -4.982 1.00 97.12 84 ARG A C 1
ATOM 617 O O . ARG A 1 84 ? -2.597 -2.722 -4.621 1.00 97.12 84 ARG A O 1
ATOM 624 N N . SER A 1 85 ? -3.185 -0.608 -4.131 1.00 98.06 85 SER A N 1
ATOM 625 C CA . SER A 1 85 ? -3.303 -0.890 -2.709 1.00 98.06 85 SER A CA 1
ATOM 626 C C . SER A 1 85 ? -4.367 -0.118 -1.951 1.00 98.06 85 SER A C 1
ATOM 628 O O . SER A 1 85 ? -4.858 0.922 -2.387 1.00 98.06 85 SER A O 1
ATOM 630 N N . VAL A 1 86 ? -4.784 -0.699 -0.829 1.00 98.56 86 VAL A N 1
ATOM 631 C CA . VAL A 1 86 ? -5.709 -0.107 0.135 1.00 98.56 86 VAL A CA 1
ATOM 632 C C . VAL A 1 86 ? -5.191 -0.392 1.539 1.00 98.56 86 VAL A C 1
ATOM 634 O O . VAL A 1 86 ? -4.748 -1.505 1.825 1.00 98.56 86 VAL A O 1
ATOM 637 N N . TYR A 1 87 ? -5.258 0.611 2.407 1.00 98.44 87 TYR A N 1
ATOM 638 C CA . TYR A 1 87 ? -4.771 0.539 3.779 1.00 98.44 87 TYR A CA 1
ATOM 639 C C . TYR A 1 87 ? -5.932 0.593 4.759 1.00 98.44 87 TYR A C 1
ATOM 641 O O . TYR A 1 87 ? -6.920 1.286 4.514 1.00 98.44 87 TYR A O 1
ATOM 649 N N . PHE A 1 88 ? -5.799 -0.102 5.879 1.00 98.12 88 PHE A N 1
ATOM 650 C CA . PHE A 1 88 ? -6.773 -0.113 6.965 1.00 98.12 88 PHE A CA 1
ATOM 651 C C . PHE A 1 88 ? -6.083 -0.493 8.275 1.00 98.12 88 PHE A C 1
ATOM 653 O O . PHE A 1 88 ? -5.001 -1.077 8.271 1.00 98.12 88 PHE A O 1
ATOM 660 N N . PHE A 1 89 ? -6.698 -0.154 9.404 1.00 96.00 89 PHE A N 1
ATOM 661 C CA . PHE A 1 89 ? -6.212 -0.594 10.709 1.00 96.00 89 PHE A CA 1
ATOM 662 C C . PHE A 1 89 ? -6.904 -1.886 11.133 1.00 96.00 89 PHE A C 1
ATOM 664 O O . PHE A 1 89 ? -8.102 -2.065 10.903 1.00 96.00 89 PHE A O 1
ATOM 671 N N . ASP A 1 90 ? -6.153 -2.776 11.774 1.00 94.19 90 ASP A N 1
ATOM 672 C CA . ASP A 1 90 ? -6.744 -3.871 12.535 1.00 94.19 90 ASP A CA 1
ATOM 673 C C . ASP A 1 90 ? -7.258 -3.383 13.911 1.00 94.19 90 ASP A C 1
ATOM 675 O O . ASP A 1 90 ? -7.018 -2.232 14.297 1.00 94.19 90 ASP A O 1
ATOM 679 N N . PRO A 1 91 ? -7.977 -4.228 14.673 1.00 91.62 91 PRO A N 1
ATOM 680 C CA . PRO A 1 91 ? -8.487 -3.852 15.993 1.00 91.62 91 PRO A CA 1
ATOM 681 C C . PRO A 1 91 ? -7.413 -3.474 17.026 1.00 91.62 91 PRO A C 1
ATOM 683 O O . PRO A 1 91 ? -7.737 -2.790 17.996 1.00 91.62 91 PRO A O 1
ATOM 686 N N . ASP A 1 92 ? -6.163 -3.899 16.826 1.00 90.19 92 ASP A N 1
ATOM 687 C CA . ASP A 1 92 ? -5.029 -3.603 17.707 1.00 90.19 92 ASP A CA 1
ATOM 688 C C . ASP A 1 92 ? -4.264 -2.336 17.263 1.00 90.19 92 ASP A C 1
ATOM 690 O O . ASP A 1 92 ? -3.317 -1.902 17.925 1.00 90.19 92 ASP A O 1
ATOM 694 N N . GLY A 1 93 ? -4.694 -1.701 16.166 1.00 89.19 93 GLY A N 1
ATOM 695 C CA . GLY A 1 93 ? -4.122 -0.470 15.630 1.00 89.19 93 GLY A CA 1
ATOM 696 C C . GLY A 1 93 ? -2.921 -0.683 14.708 1.00 89.19 93 GLY A C 1
ATOM 697 O O . GLY A 1 93 ? -2.219 0.281 14.405 1.00 89.19 93 GLY A O 1
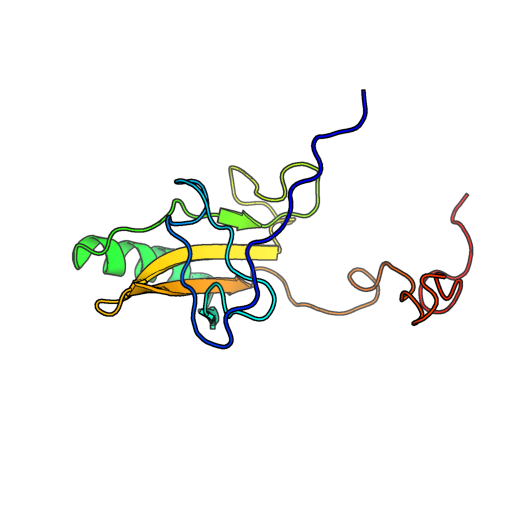ATOM 698 N N . VAL A 1 94 ? -2.660 -1.907 14.242 1.00 92.38 94 VAL A N 1
ATOM 699 C CA . VAL A 1 94 ? -1.630 -2.170 13.227 1.00 92.38 94 VAL A CA 1
ATOM 700 C C . VAL A 1 94 ? -2.147 -1.714 11.865 1.00 92.38 94 VAL A C 1
ATOM 702 O O . VAL A 1 94 ? -3.250 -2.072 11.458 1.00 92.38 94 VAL A O 1
ATOM 705 N N . CYS A 1 95 ? -1.347 -0.926 11.141 1.00 96.19 95 CYS A N 1
ATOM 706 C CA . CYS A 1 95 ? -1.672 -0.553 9.766 1.00 96.19 95 CYS A CA 1
ATOM 707 C C . CYS A 1 95 ? -1.377 -1.733 8.835 1.00 96.19 95 CYS A C 1
ATOM 709 O O . CYS A 1 95 ? -0.237 -2.204 8.743 1.00 96.19 95 CYS A O 1
ATOM 711 N N . LEU A 1 96 ? -2.416 -2.211 8.164 1.00 97.31 96 LEU A N 1
ATOM 712 C CA . LEU A 1 96 ? -2.372 -3.300 7.206 1.00 97.31 96 LEU A CA 1
ATOM 713 C C . LEU A 1 96 ? -2.664 -2.765 5.807 1.00 97.31 96 LEU A C 1
ATOM 715 O O . LEU A 1 96 ? -3.378 -1.779 5.633 1.00 97.31 96 LEU A O 1
ATOM 719 N N . GLU A 1 97 ? -2.123 -3.445 4.808 1.00 98.56 97 GLU A N 1
ATOM 720 C CA . GLU A 1 97 ? -2.319 -3.127 3.402 1.00 98.56 97 GLU A CA 1
ATOM 721 C C . GLU A 1 97 ? -2.724 -4.389 2.638 1.00 98.56 97 GLU A C 1
ATOM 723 O O . GLU A 1 97 ? -2.114 -5.449 2.789 1.00 98.56 97 GLU A O 1
ATOM 728 N N . PHE A 1 98 ? -3.737 -4.280 1.783 1.00 98.69 98 PHE A N 1
ATOM 729 C CA . PHE A 1 98 ? -3.873 -5.200 0.658 1.00 98.69 98 PHE A CA 1
ATOM 730 C C . PHE A 1 98 ? -3.181 -4.577 -0.540 1.00 98.69 98 PHE A C 1
ATOM 732 O O . PHE A 1 98 ? -3.539 -3.473 -0.941 1.00 98.69 98 PHE A O 1
ATOM 739 N N . ALA A 1 99 ? -2.210 -5.292 -1.102 1.00 98.19 99 ALA A N 1
ATOM 740 C CA . ALA A 1 99 ? -1.458 -4.872 -2.271 1.00 98.19 99 ALA A CA 1
ATOM 741 C C . ALA A 1 99 ? -1.613 -5.911 -3.384 1.00 98.19 99 ALA A C 1
ATOM 743 O O . ALA A 1 99 ? -1.396 -7.104 -3.176 1.00 98.19 99 ALA A O 1
ATOM 744 N N . ALA A 1 100 ? -1.986 -5.455 -4.571 1.00 97.94 100 ALA A N 1
ATOM 745 C CA . ALA A 1 100 ? -2.105 -6.274 -5.764 1.00 97.94 100 ALA A CA 1
ATOM 746 C C . ALA A 1 100 ? -1.100 -5.801 -6.809 1.00 97.94 100 ALA A C 1
ATOM 748 O O . ALA A 1 100 ? -1.234 -4.700 -7.343 1.00 97.94 100 ALA A O 1
ATOM 749 N N . TRP A 1 101 ? -0.121 -6.648 -7.123 1.00 96.06 101 TRP A N 1
ATOM 750 C CA . TRP A 1 101 ? 0.728 -6.451 -8.295 1.00 96.06 101 TRP A CA 1
ATOM 751 C C . TRP A 1 101 ? -0.128 -6.538 -9.557 1.00 96.06 101 TRP A C 1
ATOM 753 O O . TRP A 1 101 ? -0.872 -7.501 -9.746 1.00 96.06 101 TRP A O 1
ATOM 763 N N . THR A 1 102 ? -0.017 -5.536 -10.419 1.00 93.81 102 THR A N 1
ATOM 764 C CA . THR A 1 102 ? -0.718 -5.469 -11.713 1.00 93.81 102 THR A CA 1
ATOM 765 C C . THR A 1 102 ? 0.212 -5.734 -12.890 1.00 93.81 102 THR A C 1
ATOM 767 O O . THR A 1 102 ? -0.238 -5.833 -14.029 1.00 93.81 102 THR A O 1
ATOM 770 N N . VAL A 1 103 ? 1.502 -5.905 -12.603 1.00 89.56 103 VAL A N 1
ATOM 771 C CA . VAL A 1 103 ? 2.557 -6.242 -13.556 1.00 89.56 103 VAL A CA 1
ATOM 772 C C . VAL A 1 103 ? 3.436 -7.355 -12.991 1.00 89.56 103 VAL A C 1
ATOM 774 O O . VAL A 1 103 ? 3.551 -7.524 -11.775 1.00 89.56 103 VAL A O 1
ATOM 777 N N . GLU A 1 104 ? 4.091 -8.106 -13.873 1.00 87.44 104 GLU A N 1
ATOM 778 C CA . GLU A 1 104 ? 5.146 -9.034 -13.474 1.00 87.44 104 GLU A CA 1
ATOM 779 C C . GLU A 1 104 ? 6.441 -8.254 -13.213 1.00 87.44 104 GLU A C 1
ATOM 781 O O . GLU A 1 104 ? 6.961 -7.564 -14.093 1.00 87.44 104 GLU A O 1
ATOM 786 N N . LEU A 1 105 ? 6.960 -8.343 -11.988 1.00 84.38 105 LEU A N 1
ATOM 787 C CA . LEU A 1 105 ? 8.235 -7.725 -11.636 1.00 84.38 105 LEU A CA 1
ATOM 788 C C . LEU A 1 105 ? 9.406 -8.497 -12.246 1.00 84.38 105 LEU A C 1
ATOM 790 O O . LEU A 1 105 ? 9.477 -9.720 -12.155 1.00 84.38 105 LEU A O 1
ATOM 794 N N . GLY A 1 106 ? 10.387 -7.758 -12.763 1.00 78.19 106 GLY A N 1
ATOM 795 C CA . GLY A 1 106 ? 11.637 -8.316 -13.284 1.00 78.19 106 GLY A CA 1
ATOM 796 C C . GLY A 1 106 ? 11.943 -7.934 -14.732 1.00 78.19 106 GLY A C 1
ATOM 797 O O . GLY A 1 106 ? 11.199 -7.202 -15.377 1.00 78.19 106 GLY A O 1
ATOM 798 N N . GLY A 1 107 ? 13.084 -8.410 -15.232 1.00 76.12 107 GLY A N 1
ATOM 799 C CA . GLY A 1 107 ? 13.588 -8.083 -16.568 1.00 76.12 107 GLY A CA 1
ATOM 800 C C . GLY A 1 107 ? 14.259 -6.708 -16.674 1.00 76.12 107 GLY A C 1
ATOM 801 O O . GLY A 1 107 ? 14.201 -5.876 -15.765 1.00 76.12 107 GLY A O 1
ATOM 802 N N . ASP A 1 108 ? 14.899 -6.471 -17.819 1.00 74.44 108 ASP A N 1
ATOM 803 C CA . ASP A 1 108 ? 15.756 -5.301 -18.064 1.00 74.44 108 ASP A CA 1
ATOM 804 C C . ASP A 1 108 ? 15.001 -3.963 -17.974 1.00 74.44 108 ASP A C 1
ATOM 806 O O . ASP A 1 108 ? 15.592 -2.922 -17.695 1.00 74.44 108 ASP A O 1
ATOM 810 N N . ALA A 1 109 ? 13.677 -3.978 -18.163 1.00 74.69 109 ALA A N 1
ATOM 811 C CA . ALA A 1 109 ? 12.837 -2.785 -18.075 1.00 74.69 109 ALA A CA 1
ATOM 812 C C . ALA A 1 109 ? 12.665 -2.251 -16.638 1.00 74.69 109 ALA A C 1
ATOM 814 O O . ALA A 1 109 ? 12.387 -1.060 -16.468 1.00 74.69 109 ALA A O 1
ATOM 815 N N . HIS A 1 110 ? 12.835 -3.098 -15.614 1.00 78.56 110 HIS A N 1
ATOM 816 C CA . HIS A 1 110 ? 12.653 -2.734 -14.202 1.00 78.56 110 HIS A CA 1
ATOM 817 C C . HIS A 1 110 ? 13.981 -2.489 -13.465 1.00 78.56 110 HIS A C 1
ATOM 819 O O . HIS A 1 110 ? 14.005 -1.818 -12.434 1.00 78.56 110 HIS A O 1
ATOM 825 N N . VAL A 1 111 ? 15.112 -2.955 -14.007 1.00 82.94 111 VAL A N 1
ATOM 826 C CA . VAL A 1 111 ? 16.449 -2.717 -13.441 1.00 82.94 111 VAL A CA 1
ATOM 827 C C . VAL A 1 111 ? 17.077 -1.507 -14.141 1.00 82.94 111 VAL A C 1
ATOM 829 O O . VAL A 1 111 ? 17.851 -1.638 -15.080 1.00 82.94 111 VAL A O 1
ATOM 832 N N . ARG A 1 112 ? 16.696 -0.297 -13.708 1.00 79.31 112 ARG A N 1
ATOM 833 C CA . ARG A 1 112 ? 17.038 0.970 -14.399 1.00 79.31 112 ARG A CA 1
ATOM 834 C C . ARG A 1 112 ? 18.077 1.831 -13.689 1.00 79.31 112 ARG A C 1
ATOM 836 O O . ARG A 1 112 ? 18.394 2.926 -14.154 1.00 79.31 112 ARG A O 1
ATOM 843 N N . HIS A 1 113 ? 18.569 1.395 -12.535 1.00 83.81 113 HIS A N 1
ATOM 844 C CA . HIS A 1 113 ? 19.442 2.203 -11.693 1.00 83.81 113 HIS A CA 1
ATOM 845 C C . HIS A 1 113 ? 20.652 1.406 -11.227 1.00 83.81 113 HIS A C 1
ATOM 847 O O . HIS A 1 113 ? 20.517 0.334 -10.644 1.00 83.81 113 HIS A O 1
ATOM 853 N N . ASP A 1 114 ? 21.836 1.980 -11.433 1.00 89.44 114 ASP A N 1
ATOM 854 C CA . ASP A 1 114 ? 23.055 1.486 -10.802 1.00 89.44 114 ASP A CA 1
ATOM 855 C C . ASP A 1 114 ? 22.950 1.575 -9.267 1.00 89.44 114 ASP A C 1
ATOM 857 O O . ASP A 1 114 ? 22.421 2.570 -8.745 1.00 89.44 114 ASP A O 1
ATOM 861 N N . PRO A 1 115 ? 23.482 0.583 -8.530 1.00 90.25 115 PRO A N 1
ATOM 862 C CA . PRO A 1 115 ? 23.396 0.549 -7.078 1.00 90.25 115 PRO A CA 1
ATOM 863 C C . PRO A 1 115 ? 24.271 1.631 -6.430 1.00 90.25 115 PRO A C 1
ATOM 865 O O . PRO A 1 115 ? 25.305 2.045 -6.966 1.00 90.25 115 PRO A O 1
ATOM 868 N N . MET A 1 116 ? 23.872 2.065 -5.234 1.00 92.81 116 MET A N 1
ATOM 869 C CA . MET A 1 116 ? 24.665 2.969 -4.400 1.00 92.81 116 MET A CA 1
ATOM 870 C C . MET A 1 116 ? 25.640 2.172 -3.532 1.00 92.81 116 MET A C 1
ATOM 872 O O . MET A 1 116 ? 25.246 1.205 -2.882 1.00 92.81 116 MET A O 1
ATOM 876 N N . ARG A 1 117 ? 26.914 2.570 -3.505 1.00 90.25 117 ARG A N 1
ATOM 877 C CA . ARG A 1 117 ? 27.920 1.956 -2.628 1.00 90.25 117 ARG A CA 1
ATOM 878 C C . ARG A 1 117 ? 27.828 2.523 -1.211 1.00 90.25 117 ARG A C 1
ATOM 880 O O . ARG A 1 117 ? 27.229 3.569 -0.977 1.00 90.25 117 ARG A O 1
ATOM 887 N N . ALA A 1 118 ? 28.469 1.838 -0.263 1.00 92.31 118 ALA A N 1
ATOM 888 C CA . ALA A 1 118 ? 28.486 2.231 1.150 1.00 92.31 118 ALA A CA 1
ATOM 889 C C . ALA A 1 118 ? 29.098 3.625 1.406 1.00 92.31 118 ALA A C 1
ATOM 891 O O . ALA A 1 118 ? 28.792 4.246 2.417 1.00 92.31 118 ALA A O 1
ATOM 892 N N . ASP A 1 119 ? 29.938 4.126 0.497 1.00 94.88 119 ASP A N 1
ATOM 893 C CA . ASP A 1 119 ? 30.511 5.478 0.542 1.00 94.88 119 ASP A CA 1
ATOM 894 C C . ASP A 1 119 ? 29.610 6.548 -0.103 1.00 94.88 119 ASP A C 1
ATOM 896 O O . ASP A 1 119 ? 30.015 7.702 -0.230 1.00 94.88 119 ASP A O 1
ATOM 900 N N . GLY A 1 120 ? 28.389 6.186 -0.512 1.00 90.25 120 GLY A N 1
ATOM 901 C CA . GLY A 1 120 ? 27.440 7.098 -1.149 1.00 90.25 120 GLY A CA 1
ATOM 902 C C . GLY A 1 120 ? 27.761 7.412 -2.613 1.00 90.25 120 GLY A C 1
ATOM 903 O O . GLY A 1 120 ? 27.171 8.335 -3.171 1.00 90.25 120 GLY A O 1
ATOM 904 N N . ILE A 1 121 ? 28.678 6.668 -3.244 1.00 91.44 121 ILE A N 1
ATOM 905 C CA . ILE A 1 121 ? 29.011 6.814 -4.666 1.00 91.44 121 ILE A CA 1
ATOM 906 C C . ILE A 1 121 ? 28.289 5.731 -5.478 1.00 91.44 121 ILE A C 1
ATOM 908 O O . ILE A 1 121 ? 28.323 4.546 -5.140 1.00 91.44 121 ILE A O 1
ATOM 912 N N . LYS A 1 122 ? 27.649 6.119 -6.585 1.00 89.56 122 LYS A N 1
ATOM 913 C CA . LYS A 1 122 ? 26.965 5.183 -7.489 1.00 89.56 122 LYS A CA 1
ATOM 914 C C . LYS A 1 122 ? 27.982 4.275 -8.193 1.00 89.56 122 LYS A C 1
ATOM 916 O O . LYS A 1 122 ? 28.969 4.770 -8.735 1.00 89.56 122 LYS A O 1
ATOM 921 N N . ALA A 1 123 ? 27.756 2.963 -8.207 1.00 89.88 123 ALA A N 1
ATOM 922 C CA . ALA A 1 123 ? 28.585 2.017 -8.958 1.00 89.88 123 ALA A CA 1
ATOM 923 C C . ALA A 1 123 ? 28.176 2.016 -10.441 1.00 89.88 123 ALA A C 1
ATOM 925 O O . ALA A 1 123 ? 27.420 1.154 -10.882 1.00 89.88 123 ALA A O 1
ATOM 926 N N . VAL A 1 124 ? 28.636 3.027 -11.180 1.00 88.81 124 VAL A N 1
ATOM 927 C CA . VAL A 1 124 ? 28.286 3.245 -12.593 1.00 88.81 124 VAL A CA 1
ATOM 928 C C . VAL A 1 124 ? 28.659 2.036 -13.454 1.00 88.81 124 VAL A C 1
ATOM 930 O O . VAL A 1 124 ? 29.737 1.468 -13.281 1.00 88.81 124 VAL A O 1
ATOM 933 N N . GLY A 1 125 ? 27.792 1.669 -14.401 1.00 83.94 125 GLY A N 1
ATOM 934 C CA . GLY A 1 125 ? 28.082 0.613 -15.378 1.00 83.94 125 GLY A CA 1
ATOM 935 C C . GLY A 1 125 ? 27.732 -0.802 -14.919 1.00 83.94 125 GLY A C 1
ATOM 936 O O . GLY A 1 125 ? 27.978 -1.749 -15.660 1.00 83.94 125 GLY A O 1
ATOM 937 N N . MET A 1 126 ? 27.163 -0.961 -13.721 1.00 82.00 126 MET A N 1
ATOM 938 C CA . MET A 1 126 ? 26.721 -2.266 -13.210 1.00 82.00 126 MET A CA 1
ATOM 939 C C . MET A 1 126 ? 25.386 -2.693 -13.828 1.00 82.00 126 MET A C 1
ATOM 941 O O . MET A 1 126 ? 25.141 -3.881 -14.013 1.00 82.00 126 MET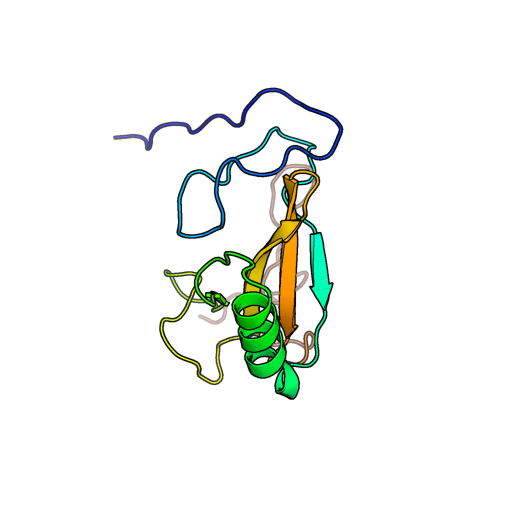 A O 1
ATOM 945 N N . VAL A 1 127 ? 24.528 -1.719 -14.127 1.00 78.81 127 VAL A N 1
ATOM 946 C CA . VAL A 1 127 ? 23.204 -1.891 -14.730 1.00 78.81 127 VAL A CA 1
ATOM 947 C C . VAL A 1 127 ? 23.083 -1.016 -15.976 1.00 78.81 127 VAL A C 1
ATOM 949 O O . VAL A 1 127 ? 22.650 -1.486 -17.024 1.00 78.81 127 VAL A O 1
ATOM 952 N N . ILE A 1 128 ? 23.495 0.253 -15.890 1.00 68.38 128 ILE A N 1
ATOM 953 C CA . ILE A 1 128 ? 23.427 1.190 -17.016 1.00 68.38 128 ILE A CA 1
ATOM 954 C C . ILE A 1 128 ? 24.786 1.219 -17.718 1.00 68.38 128 ILE A C 1
ATOM 956 O O . ILE A 1 128 ? 25.711 1.902 -17.279 1.00 68.38 128 ILE A O 1
ATOM 960 N N . THR A 1 129 ? 24.924 0.478 -18.817 1.00 61.88 129 THR A N 1
ATOM 961 C CA . THR A 1 129 ? 26.125 0.501 -19.667 1.00 61.88 129 THR A CA 1
ATOM 962 C C . THR A 1 129 ? 26.110 1.750 -20.550 1.00 61.88 129 THR A C 1
ATOM 964 O O . THR A 1 129 ? 25.605 1.728 -21.663 1.00 61.88 129 THR A O 1
ATOM 967 N N . GLU A 1 130 ? 26.663 2.838 -20.011 1.00 53.00 130 GLU A N 1
ATOM 968 C CA . GLU A 1 130 ? 26.858 4.146 -20.655 1.00 53.00 130 GLU A CA 1
ATOM 969 C C . GLU A 1 130 ? 25.577 4.881 -21.108 1.00 53.00 130 GLU A C 1
ATOM 971 O O . GLU A 1 130 ? 24.539 4.309 -21.436 1.00 53.00 130 GLU A O 1
ATOM 976 N N . LEU A 1 131 ? 25.635 6.215 -21.049 1.00 47.41 131 LEU A N 1
ATOM 977 C CA . LEU A 1 131 ? 24.530 7.107 -21.393 1.00 47.41 131 LEU A CA 1
ATOM 978 C C . LEU A 1 131 ? 24.000 6.798 -22.800 1.00 47.41 131 LEU A C 1
ATOM 980 O O . LEU A 1 131 ? 24.719 6.961 -23.786 1.00 47.41 131 LEU A O 1
ATOM 984 N N . ARG A 1 132 ? 22.709 6.464 -22.910 1.00 39.16 132 ARG A N 1
ATOM 985 C CA . ARG A 1 132 ? 21.984 6.794 -24.139 1.00 39.16 132 ARG A CA 1
ATOM 986 C C . ARG A 1 132 ? 21.979 8.321 -24.232 1.00 39.16 132 ARG A C 1
ATOM 988 O O . ARG A 1 132 ? 21.464 8.976 -23.327 1.00 39.16 132 ARG A O 1
ATOM 995 N N . ALA A 1 133 ? 22.680 8.816 -25.252 1.00 38.09 133 ALA A N 1
ATOM 996 C CA . ALA A 1 133 ? 22.843 10.224 -25.601 1.00 38.09 133 ALA A CA 1
ATOM 997 C C . ALA A 1 133 ? 21.515 10.989 -25.663 1.00 38.09 133 ALA A 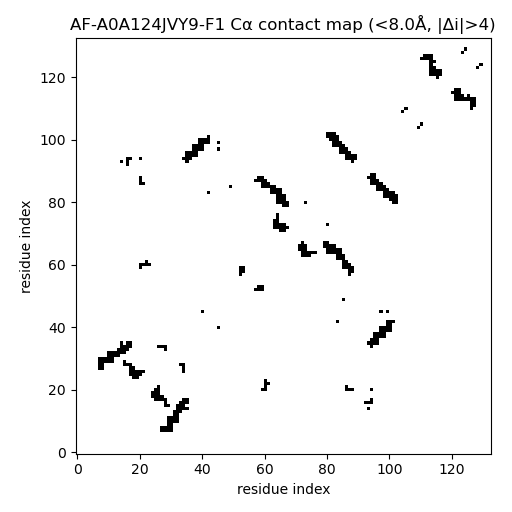C 1
ATOM 999 O O . ALA A 1 133 ? 20.491 10.359 -26.020 1.00 38.09 133 ALA A O 1
#

Nearest PDB structures (foldseek):
  3e5d-assembly1_A-2  TM=6.054E-01  e=2.309E-02  Listeria monocytogenes serotype 4b str. F2365
  1evj-assembly2_D  TM=3.628E-01  e=3.511E+00  Zymomonas mobilis
  6a3i-assembly1_C  TM=4.271E-01  e=4.806E+00  Pseudarthrobacter phenanthrenivorans Sphe3
  6o15-assembly1_B  TM=4.419E-01  e=9.589E+00  Escherichia coli K-12

Sequence (133 aa):
MLAPTVRAPPAAPSTAAPAALPALGDIRTAHGSMNHIAFSVPAERFDDYVARLHDLGVETSPVLNHDDPEGQVAPQMHDGVFVRSVYFFDPDGVCLEFAAWTVELGGDAHVRHDPMRADGIKAVGMVITELRA

Organism: NCBI:txid1117702

Mean predicted aligned error: 8.22 Å

Foldseek 3Di:
DDDPPDDADAADQEAPEAPDAPPGDGQGHHPNHDHAEEDEDAPVCVVVVVVVCVVVVWDKDPWFQQFDDPPRGDPDDDPRRQKIKMWTADPVGGIYMYIYGPDDDDDLVNQDAADADPVRDGPPCPNDNDDPD